Protein AF-A0A2D9LD55-F1 (afdb_monomer_lite)

Sequence (110 aa):
MRALAQYVMRGPLQAGGVAAVTTAVPLLFWIGAAVTGLVVLRLGIRQGLNIGLWALIPAIGWAVYGQDPTALAGLLQVMLMASIIRTTLSWERALLSGAFLAILTGLMLP

Foldseek 3Di:
DVVLLVQLVPDLCSLLVQLLVLLLDPVRLLVSLVSLLSCCQPVHLVSSVSSLVSNVVSLVVCVPVVVDNPSVLSSVLSSQLSNCCNVPVDPVVSVVSSVVSVVVVVVVRD

pLDDT: mean 94.48, std 4.5, range [65.44, 98.19]

Structure (mmCIF, N/CA/C/O backbone):
data_AF-A0A2D9LD55-F1
#
_entry.id   AF-A0A2D9LD55-F1
#
loop_
_atom_site.group_PDB
_atom_site.id
_atom_site.type_symbol
_atom_site.label_atom_id
_atom_site.label_alt_id
_atom_site.label_comp_id
_atom_site.label_asym_id
_atom_site.label_entity_id
_atom_site.label_seq_id
_atom_site.pdbx_PDB_ins_code
_atom_site.Cartn_x
_atom_site.Cartn_y
_atom_site.Cartn_z
_atom_site.occupancy
_atom_site.B_iso_or_equiv
_atom_site.auth_seq_id
_atom_site.auth_comp_id
_atom_site.auth_asym_id
_atom_site.auth_atom_id
_atom_site.pdbx_PDB_model_num
ATOM 1 N N . MET A 1 1 ? 11.524 6.071 12.555 1.00 76.00 1 MET A N 1
ATOM 2 C CA . MET A 1 1 ? 10.099 5.757 12.278 1.00 76.00 1 MET A CA 1
ATOM 3 C C . MET A 1 1 ? 9.100 6.827 12.729 1.00 76.00 1 MET A C 1
ATOM 5 O O . MET A 1 1 ? 8.256 7.200 11.925 1.00 76.00 1 MET A O 1
ATOM 9 N N . ARG A 1 2 ? 9.171 7.370 13.957 1.00 88.38 2 ARG A N 1
ATOM 10 C CA . ARG A 1 2 ? 8.183 8.357 14.454 1.00 88.38 2 ARG A CA 1
ATOM 11 C C . ARG A 1 2 ? 8.087 9.644 13.615 1.00 88.38 2 ARG A C 1
ATOM 13 O O . ARG A 1 2 ? 6.980 10.075 13.318 1.00 88.38 2 ARG A O 1
ATOM 20 N N . ALA A 1 3 ? 9.219 10.211 13.193 1.00 91.44 3 ALA A N 1
ATOM 21 C CA . ALA A 1 3 ? 9.249 11.442 12.393 1.00 91.44 3 ALA A CA 1
ATOM 22 C C . ALA A 1 3 ? 8.581 11.281 11.014 1.00 91.44 3 ALA A C 1
ATOM 24 O O . ALA A 1 3 ? 7.788 12.125 10.608 1.00 91.44 3 ALA A O 1
ATOM 25 N N . LEU A 1 4 ? 8.839 10.162 10.326 1.00 88.69 4 LEU A N 1
ATOM 26 C CA . LEU A 1 4 ? 8.217 9.855 9.034 1.00 88.69 4 LEU A CA 1
ATOM 27 C C . LEU A 1 4 ? 6.704 9.673 9.175 1.00 88.69 4 LEU A C 1
ATOM 29 O O . LEU A 1 4 ? 5.945 10.261 8.412 1.00 88.69 4 LEU A O 1
ATOM 33 N N . ALA A 1 5 ? 6.263 8.926 10.191 1.00 91.06 5 ALA A N 1
ATOM 34 C CA . ALA A 1 5 ? 4.840 8.755 10.468 1.00 91.06 5 ALA A CA 1
ATOM 35 C C . ALA A 1 5 ? 4.153 10.100 10.750 1.00 91.06 5 ALA A C 1
ATOM 37 O O . ALA A 1 5 ? 3.079 10.364 10.220 1.00 91.06 5 ALA A O 1
ATOM 38 N N . GLN A 1 6 ? 4.789 10.973 11.538 1.00 93.81 6 GLN A N 1
ATOM 39 C CA . GLN A 1 6 ? 4.278 12.319 11.794 1.00 93.81 6 GLN A CA 1
ATOM 40 C C . GLN A 1 6 ? 4.186 13.147 10.514 1.00 93.81 6 GLN A C 1
ATOM 42 O O . GLN A 1 6 ? 3.183 13.822 10.325 1.00 93.81 6 GLN A O 1
ATOM 47 N N . TYR A 1 7 ? 5.193 13.093 9.638 1.00 93.50 7 TYR A N 1
ATOM 48 C CA . TYR A 1 7 ? 5.198 13.835 8.378 1.00 93.50 7 TYR A CA 1
ATOM 49 C C . TYR A 1 7 ? 4.092 13.373 7.423 1.00 93.50 7 TYR A C 1
ATOM 51 O O . TYR A 1 7 ? 3.306 14.190 6.951 1.00 93.50 7 TYR A O 1
ATOM 59 N N . VAL A 1 8 ? 3.997 12.063 7.195 1.00 93.75 8 VAL A N 1
ATOM 60 C CA . VAL A 1 8 ? 2.976 11.433 6.345 1.00 93.75 8 VAL A CA 1
ATOM 61 C C . VAL A 1 8 ? 1.565 11.752 6.846 1.00 93.75 8 VAL A C 1
ATOM 63 O O . VAL A 1 8 ? 0.664 11.977 6.048 1.00 93.75 8 VAL A O 1
ATOM 66 N N . MET A 1 9 ? 1.367 11.838 8.163 1.00 96.06 9 MET A N 1
ATOM 67 C CA . MET A 1 9 ? 0.067 12.157 8.764 1.00 96.06 9 MET A CA 1
ATOM 68 C C . MET A 1 9 ? -0.304 13.647 8.733 1.00 96.06 9 MET A C 1
ATOM 70 O O . MET A 1 9 ? -1.398 13.992 9.169 1.00 96.06 9 MET A O 1
ATOM 74 N N . ARG A 1 10 ? 0.558 14.541 8.223 1.00 93.50 10 ARG A N 1
ATOM 75 C CA . ARG A 1 10 ? 0.226 15.976 8.096 1.00 93.50 10 ARG A CA 1
ATOM 76 C C . ARG A 1 10 ? -0.809 16.255 7.010 1.00 93.50 10 ARG A C 1
ATOM 78 O O . ARG A 1 10 ? -1.469 17.286 7.075 1.00 93.50 10 ARG A O 1
ATOM 85 N N . GLY A 1 11 ? -0.953 15.367 6.027 1.00 92.50 11 GLY A N 1
ATOM 86 C CA . GLY A 1 11 ? -1.942 15.531 4.970 1.00 92.50 11 GLY A CA 1
ATOM 87 C C . GLY A 1 11 ? -1.831 14.503 3.840 1.00 92.50 11 GLY A C 1
ATOM 88 O O . GLY A 1 11 ? -0.866 13.736 3.764 1.00 92.50 11 GLY A O 1
ATOM 89 N N . PRO A 1 12 ? -2.833 14.475 2.941 1.00 90.31 12 PRO A N 1
ATOM 90 C CA . PRO A 1 12 ? -2.917 13.486 1.868 1.00 90.31 12 PRO A CA 1
ATOM 91 C C . PRO A 1 12 ? -1.813 13.645 0.818 1.00 90.31 12 PRO A C 1
ATOM 93 O O . PRO A 1 12 ? -1.348 12.642 0.285 1.00 90.31 12 PRO A O 1
ATOM 96 N N . LEU A 1 13 ? -1.355 14.874 0.554 1.00 92.44 13 LEU A N 1
ATOM 97 C CA . LEU A 1 13 ? -0.269 15.136 -0.396 1.00 92.44 13 LEU A CA 1
ATOM 98 C C . LEU A 1 13 ? 1.076 14.615 0.121 1.00 92.44 13 LEU A C 1
ATOM 100 O O . LEU A 1 13 ? 1.833 14.020 -0.639 1.00 92.44 13 LEU A O 1
ATOM 104 N N . GLN A 1 14 ? 1.359 14.789 1.415 1.00 94.69 14 GLN A N 1
ATOM 105 C CA . GLN A 1 14 ? 2.577 14.272 2.040 1.00 94.69 14 GLN A CA 1
ATOM 106 C C . GLN A 1 14 ? 2.577 12.744 2.024 1.00 94.69 14 GLN A C 1
ATOM 108 O O . GLN A 1 14 ? 3.575 12.130 1.655 1.00 94.69 14 GLN A O 1
ATOM 113 N N . ALA A 1 15 ? 1.450 12.125 2.381 1.00 94.81 15 ALA A N 1
ATOM 114 C CA . ALA A 1 15 ? 1.320 10.676 2.357 1.00 94.81 15 ALA A CA 1
ATOM 115 C C . ALA A 1 15 ? 1.422 10.099 0.940 1.00 94.81 15 ALA A C 1
ATOM 117 O O . ALA A 1 15 ? 2.208 9.181 0.724 1.00 94.81 15 ALA A O 1
ATOM 118 N N . GLY A 1 16 ? 0.675 10.653 -0.020 1.00 94.69 16 GLY A N 1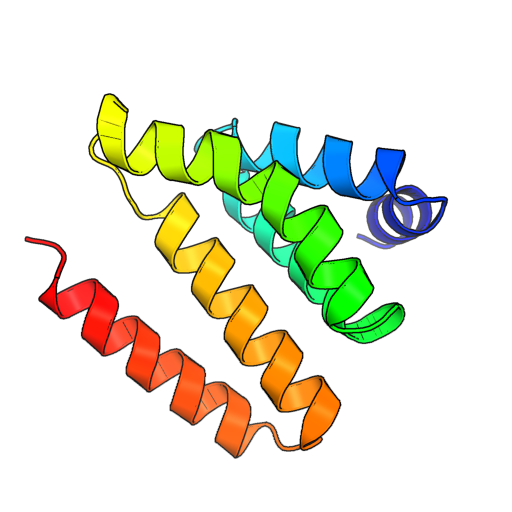
ATOM 119 C CA . GLY A 1 16 ? 0.694 10.217 -1.416 1.00 94.69 16 GLY A CA 1
ATOM 120 C C . GLY A 1 16 ? 2.061 10.411 -2.066 1.00 94.69 16 GLY A C 1
ATOM 121 O O . GLY A 1 16 ? 2.561 9.496 -2.709 1.00 94.69 16 GLY A O 1
ATOM 122 N N . GLY A 1 17 ? 2.711 11.554 -1.824 1.00 95.50 17 GLY A N 1
ATOM 123 C CA . GLY A 1 17 ? 4.053 11.838 -2.328 1.00 95.50 17 GLY A CA 1
ATOM 124 C C . GLY A 1 17 ? 5.102 10.872 -1.781 1.00 95.50 17 GLY A C 1
ATOM 125 O O . GLY A 1 17 ? 5.853 10.288 -2.556 1.00 95.50 17 GLY A O 1
ATOM 126 N N . VAL A 1 18 ? 5.127 10.635 -0.463 1.00 96.38 18 VAL A N 1
ATOM 127 C CA . VAL A 1 18 ? 6.050 9.650 0.128 1.00 96.38 18 VAL A CA 1
ATOM 128 C C . VAL A 1 18 ? 5.749 8.253 -0.403 1.00 96.38 18 VAL A C 1
ATOM 130 O O . VAL A 1 18 ? 6.682 7.544 -0.772 1.00 96.38 18 VAL A O 1
ATOM 133 N N . ALA A 1 19 ? 4.475 7.860 -0.476 1.00 96.62 19 ALA A N 1
ATOM 134 C CA . ALA A 1 19 ? 4.087 6.544 -0.964 1.00 96.62 19 ALA A CA 1
ATOM 135 C C . ALA A 1 19 ? 4.524 6.332 -2.421 1.00 96.62 19 ALA A C 1
ATOM 137 O O . ALA A 1 19 ? 5.217 5.364 -2.707 1.00 96.62 19 ALA A O 1
ATOM 138 N N . ALA A 1 20 ? 4.234 7.278 -3.316 1.00 96.62 20 ALA A N 1
ATOM 139 C CA . ALA A 1 20 ? 4.638 7.206 -4.717 1.00 96.62 20 ALA A CA 1
ATOM 140 C C . ALA A 1 20 ? 6.164 7.208 -4.890 1.00 96.62 20 ALA A C 1
ATOM 142 O O . ALA A 1 20 ? 6.704 6.336 -5.562 1.00 96.62 20 ALA A O 1
ATOM 143 N N . VAL A 1 21 ? 6.877 8.149 -4.262 1.00 97.06 21 VAL A N 1
ATOM 144 C CA . VAL A 1 21 ? 8.337 8.274 -4.422 1.00 97.06 21 VAL A CA 1
ATOM 145 C C . VAL A 1 21 ? 9.055 7.042 -3.882 1.00 97.06 21 VAL A C 1
ATOM 147 O O . VAL A 1 21 ? 9.956 6.521 -4.531 1.00 97.06 21 VAL A O 1
ATOM 150 N N . THR A 1 22 ? 8.652 6.539 -2.715 1.00 96.38 22 THR A N 1
ATOM 151 C CA . THR A 1 22 ? 9.293 5.348 -2.139 1.00 96.38 22 THR A CA 1
ATOM 152 C C . THR A 1 22 ? 8.937 4.074 -2.900 1.00 96.38 22 THR A C 1
ATOM 154 O O . THR A 1 22 ? 9.804 3.223 -3.053 1.00 96.38 22 THR A O 1
ATOM 157 N N . THR A 1 23 ? 7.729 3.959 -3.462 1.00 96.12 23 THR A N 1
ATOM 158 C CA . THR A 1 23 ? 7.371 2.857 -4.370 1.00 96.12 23 THR A CA 1
ATOM 159 C C . THR A 1 23 ? 8.065 2.935 -5.727 1.00 96.12 23 THR A C 1
ATOM 161 O O . THR A 1 23 ? 8.364 1.899 -6.311 1.00 96.12 23 THR A O 1
ATOM 164 N N . ALA A 1 24 ? 8.396 4.131 -6.213 1.00 94.31 24 ALA A N 1
ATOM 165 C CA . ALA A 1 24 ? 9.177 4.296 -7.435 1.00 94.31 24 ALA A CA 1
ATOM 166 C C . ALA A 1 24 ? 10.634 3.829 -7.284 1.00 94.31 24 ALA A C 1
ATOM 168 O O . ALA A 1 24 ? 11.242 3.434 -8.274 1.00 94.31 24 ALA A O 1
ATOM 169 N N . VAL A 1 25 ? 11.193 3.834 -6.070 1.00 94.31 25 VAL A N 1
ATOM 170 C CA . VAL A 1 25 ? 12.572 3.394 -5.818 1.00 94.31 25 VAL A CA 1
ATOM 171 C C . VAL A 1 25 ? 12.595 1.886 -5.495 1.00 94.31 25 VAL A C 1
ATOM 173 O O . VAL A 1 25 ? 12.025 1.491 -4.475 1.00 94.31 25 VAL A O 1
ATOM 176 N N . PRO A 1 26 ? 13.302 1.037 -6.276 1.00 84.81 26 PRO A N 1
ATOM 177 C CA . PRO A 1 26 ? 13.221 -0.429 -6.181 1.00 84.81 26 PRO A CA 1
ATOM 178 C C . PRO A 1 26 ? 13.461 -1.027 -4.798 1.00 84.81 26 PRO A C 1
ATOM 180 O O . PRO A 1 26 ? 12.838 -2.012 -4.440 1.00 84.81 26 PRO A O 1
ATOM 183 N N . LEU A 1 27 ? 14.353 -0.449 -3.993 1.00 91.62 27 LEU A N 1
ATOM 184 C CA . LEU A 1 27 ? 14.659 -0.968 -2.655 1.00 91.62 27 LEU A CA 1
ATOM 185 C C . LEU A 1 27 ? 13.796 -0.349 -1.548 1.00 91.62 27 LEU A C 1
ATOM 187 O O . LEU A 1 27 ? 13.897 -0.770 -0.398 1.00 91.62 27 LEU A O 1
ATOM 191 N N . LEU A 1 28 ? 12.968 0.656 -1.858 1.00 95.44 28 LEU A N 1
ATOM 192 C CA . LEU A 1 28 ? 12.175 1.406 -0.875 1.00 95.44 28 LEU A CA 1
ATOM 193 C C . LEU A 1 28 ? 10.668 1.158 -0.988 1.00 95.44 28 LEU A C 1
ATOM 195 O O . LEU A 1 28 ? 9.906 1.731 -0.207 1.00 95.44 28 LEU A O 1
ATOM 199 N N . PHE A 1 29 ? 10.218 0.287 -1.894 1.00 94.31 29 PHE A N 1
ATOM 200 C CA . PHE A 1 29 ? 8.788 0.064 -2.132 1.00 94.31 29 PHE A CA 1
ATOM 201 C C . PHE A 1 29 ? 7.996 -0.350 -0.891 1.00 94.31 29 PHE A C 1
ATOM 203 O O . PHE A 1 29 ? 6.834 0.032 -0.729 1.00 94.31 29 PHE A O 1
ATOM 210 N N . TRP A 1 30 ? 8.635 -1.085 0.017 1.00 95.06 30 TRP A N 1
ATOM 211 C CA . TRP A 1 30 ? 8.052 -1.513 1.283 1.00 95.06 30 TRP A CA 1
ATOM 212 C C . TRP A 1 30 ? 7.712 -0.324 2.194 1.00 95.06 30 TRP A C 1
ATOM 214 O O . TRP A 1 30 ? 6.764 -0.414 2.973 1.00 95.06 30 TRP A O 1
ATOM 224 N N . ILE A 1 31 ? 8.410 0.814 2.070 1.00 96.31 31 ILE A N 1
ATOM 225 C CA . ILE A 1 31 ? 8.061 2.053 2.780 1.00 96.31 31 ILE A CA 1
ATOM 226 C C . ILE A 1 31 ? 6.746 2.609 2.236 1.00 96.31 31 ILE A C 1
ATOM 228 O O . ILE A 1 31 ? 5.881 2.983 3.026 1.00 96.31 31 ILE A O 1
ATOM 232 N N . GLY A 1 32 ? 6.553 2.624 0.916 1.00 95.94 32 GLY A N 1
ATOM 233 C CA . GLY A 1 32 ? 5.312 3.109 0.308 1.00 95.94 32 GLY A CA 1
ATOM 234 C C . GLY A 1 32 ? 4.111 2.236 0.666 1.00 95.94 32 GLY A C 1
ATOM 235 O O . GLY A 1 32 ? 3.044 2.747 1.027 1.00 95.94 32 GLY A O 1
ATOM 236 N N . ALA A 1 33 ? 4.315 0.917 0.703 1.00 97.12 33 ALA A N 1
ATOM 237 C CA . ALA A 1 33 ? 3.335 -0.028 1.229 1.00 97.12 33 ALA A CA 1
ATOM 238 C C . ALA A 1 33 ? 3.030 0.234 2.715 1.00 97.12 33 ALA A C 1
ATOM 240 O O . ALA A 1 33 ? 1.864 0.35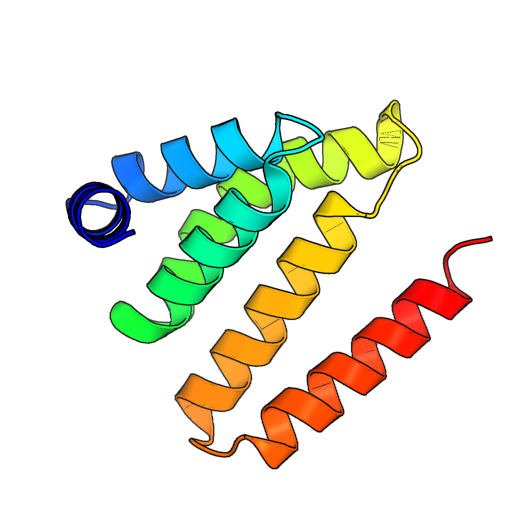7 3.092 1.00 97.12 33 ALA A O 1
ATOM 241 N N . ALA A 1 34 ? 4.055 0.407 3.556 1.00 96.69 34 ALA A N 1
ATOM 242 C CA . ALA A 1 34 ? 3.890 0.690 4.982 1.00 96.69 34 ALA A CA 1
ATOM 243 C C . ALA A 1 34 ? 3.179 2.026 5.248 1.00 96.69 34 ALA A C 1
ATOM 245 O O . ALA A 1 34 ? 2.337 2.103 6.141 1.00 96.69 34 ALA A O 1
ATOM 246 N N . VAL A 1 35 ? 3.475 3.069 4.467 1.00 97.19 35 VAL A N 1
ATOM 247 C CA . VAL A 1 35 ? 2.782 4.364 4.520 1.00 97.19 35 VAL A CA 1
ATOM 248 C C . VAL A 1 35 ? 1.306 4.189 4.191 1.00 97.19 35 VAL A C 1
ATOM 250 O O . VAL A 1 35 ? 0.452 4.641 4.954 1.00 97.19 35 VAL A O 1
ATOM 253 N N . THR A 1 36 ? 0.999 3.473 3.111 1.00 97.56 36 THR A N 1
ATOM 254 C CA . THR A 1 36 ? -0.381 3.187 2.707 1.00 97.56 36 THR A CA 1
ATOM 255 C C . THR A 1 36 ? -1.121 2.401 3.793 1.00 97.56 36 THR A C 1
ATOM 257 O O . THR A 1 36 ? -2.203 2.806 4.220 1.00 97.56 36 THR A O 1
ATOM 260 N N . GLY A 1 37 ? -0.513 1.337 4.326 1.00 97.44 37 GLY A N 1
ATOM 261 C CA . GLY A 1 37 ? -1.070 0.547 5.427 1.00 97.44 37 GLY A CA 1
ATOM 262 C C . GLY A 1 37 ? -1.285 1.368 6.699 1.00 97.44 37 GLY A C 1
ATOM 263 O O . GLY A 1 37 ? -2.345 1.298 7.317 1.00 97.44 37 GLY A O 1
ATOM 264 N N . LEU A 1 38 ? -0.329 2.221 7.070 1.00 97.25 38 LEU A N 1
ATOM 265 C CA . LEU A 1 38 ? -0.456 3.115 8.218 1.00 97.25 38 LEU A CA 1
ATOM 266 C C . LEU A 1 38 ? -1.644 4.075 8.050 1.00 97.25 38 LEU A C 1
ATOM 268 O O . LEU A 1 38 ? -2.396 4.294 9.000 1.00 97.25 38 LEU A O 1
ATOM 272 N N . VAL A 1 39 ? -1.839 4.632 6.856 1.00 97.75 39 VAL A N 1
ATOM 273 C CA . VAL A 1 39 ? -2.976 5.511 6.551 1.00 97.75 39 VAL A CA 1
ATOM 274 C C . VAL A 1 39 ? -4.286 4.730 6.606 1.00 97.75 39 VAL A C 1
ATOM 276 O O . VAL A 1 39 ? -5.228 5.209 7.239 1.00 97.75 39 VAL A O 1
ATOM 279 N N . VAL A 1 40 ? -4.345 3.513 6.049 1.00 97.94 40 VAL A N 1
ATOM 280 C CA . VAL A 1 40 ? -5.510 2.626 6.207 1.00 97.94 40 VAL A CA 1
ATOM 281 C C . VAL A 1 40 ? -5.836 2.455 7.690 1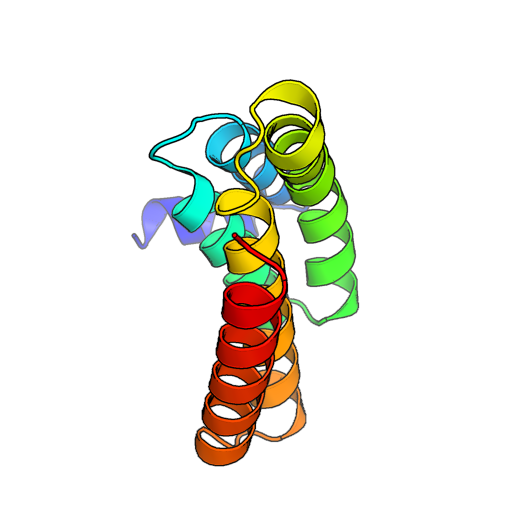.00 97.94 40 VAL A C 1
ATOM 283 O O . VAL A 1 40 ? -6.977 2.675 8.086 1.00 97.94 40 VAL A O 1
ATOM 286 N N . LEU A 1 41 ? -4.847 2.142 8.530 1.00 97.12 41 LEU A N 1
ATOM 287 C CA . LEU A 1 41 ? -5.019 1.880 9.965 1.00 97.12 41 LEU A CA 1
ATOM 288 C C . LEU A 1 41 ? -5.347 3.121 10.801 1.00 97.12 41 LEU A C 1
ATOM 290 O O . LEU A 1 41 ? -6.051 3.005 11.800 1.00 97.12 41 LEU A O 1
ATOM 294 N N . ARG A 1 42 ? -4.887 4.314 10.415 1.00 96.06 42 ARG A N 1
ATOM 295 C CA . ARG A 1 42 ? -5.087 5.548 11.199 1.00 96.06 42 ARG A CA 1
ATOM 296 C C . ARG A 1 42 ? -6.255 6.393 10.701 1.00 96.06 42 ARG A C 1
ATOM 298 O O . ARG A 1 42 ? -7.062 6.824 11.514 1.00 96.06 42 ARG A O 1
ATOM 305 N N . LEU A 1 43 ? -6.392 6.564 9.390 1.00 96.00 43 LEU A N 1
ATOM 306 C CA . LEU A 1 43 ? -7.332 7.507 8.771 1.00 96.00 43 LEU A CA 1
ATOM 307 C C . LEU A 1 43 ? -8.515 6.832 8.064 1.00 96.00 43 LEU A C 1
ATOM 309 O O . LEU A 1 43 ? -9.502 7.491 7.759 1.00 96.00 43 LEU A O 1
ATOM 313 N N . GLY A 1 44 ? -8.460 5.519 7.838 1.00 96.12 44 GLY A N 1
ATOM 314 C CA . GLY A 1 44 ? -9.558 4.757 7.244 1.00 96.12 44 GLY A CA 1
ATOM 315 C C . GLY A 1 44 ? -9.209 4.156 5.897 1.00 96.12 44 GLY A C 1
ATOM 316 O O . GLY A 1 44 ? -8.309 4.621 5.201 1.00 96.12 44 GLY A O 1
ATOM 317 N N . ILE A 1 45 ? -9.976 3.134 5.512 1.00 96.31 45 ILE A N 1
ATOM 318 C CA . ILE A 1 45 ? -9.792 2.426 4.239 1.00 96.31 45 ILE A CA 1
ATOM 319 C C . ILE A 1 45 ? -9.922 3.397 3.062 1.00 96.31 45 ILE A C 1
ATOM 321 O O . ILE A 1 45 ? -9.076 3.381 2.182 1.00 96.31 45 ILE A O 1
ATOM 325 N N . ARG A 1 46 ? -10.914 4.302 3.068 1.00 96.75 46 ARG A N 1
ATOM 326 C CA . ARG A 1 46 ? -11.092 5.293 1.988 1.00 96.75 46 ARG A CA 1
ATOM 327 C C . ARG A 1 46 ? -9.862 6.183 1.794 1.00 96.75 46 ARG A C 1
ATOM 329 O O . ARG A 1 46 ? -9.410 6.362 0.668 1.00 96.75 46 ARG A O 1
ATOM 336 N N . GLN A 1 47 ? -9.306 6.712 2.884 1.00 95.88 47 GLN A N 1
ATOM 337 C CA . GLN A 1 47 ? -8.116 7.563 2.818 1.00 95.88 47 GLN A CA 1
ATOM 338 C C . GLN A 1 47 ? -6.886 6.757 2.382 1.00 95.88 47 GLN A C 1
ATOM 340 O O . GLN A 1 47 ? -6.108 7.212 1.547 1.00 95.88 47 GLN A O 1
ATOM 345 N N . GLY A 1 48 ? -6.745 5.541 2.915 1.00 94.94 48 GLY A N 1
ATOM 346 C CA . GLY A 1 48 ? -5.696 4.601 2.540 1.00 94.94 48 GLY A CA 1
ATOM 347 C C . GLY A 1 48 ? -5.738 4.206 1.068 1.00 94.94 48 GLY A C 1
ATOM 348 O O . GLY A 1 48 ? -4.696 4.188 0.432 1.00 94.94 48 GLY A O 1
ATOM 349 N N . LEU A 1 49 ? -6.924 3.976 0.499 1.00 95.19 49 LEU A N 1
ATOM 350 C CA . LEU A 1 49 ? -7.097 3.706 -0.929 1.00 95.19 49 LEU A CA 1
ATOM 351 C C . LEU A 1 49 ? -6.674 4.905 -1.778 1.00 95.19 49 LEU A C 1
ATOM 353 O O . LEU A 1 49 ? -5.931 4.718 -2.731 1.00 95.19 49 LEU A O 1
ATOM 357 N N . ASN A 1 50 ? -7.072 6.128 -1.410 1.00 96.19 50 ASN A N 1
ATOM 358 C CA . 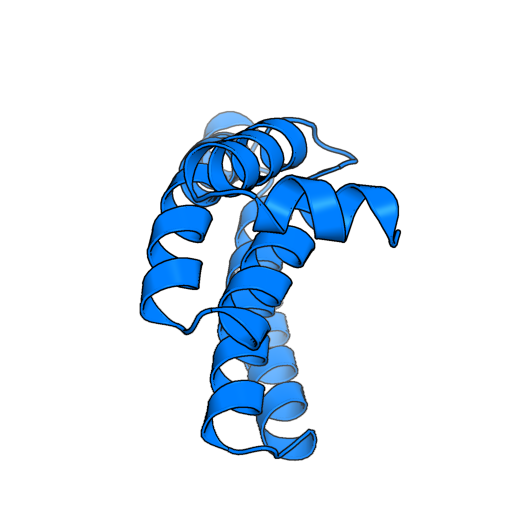ASN A 1 50 ? -6.664 7.339 -2.133 1.00 96.19 50 ASN A CA 1
ATOM 359 C C . ASN A 1 50 ? -5.129 7.477 -2.184 1.00 96.19 50 ASN A C 1
ATOM 361 O O . ASN A 1 50 ? -4.553 7.716 -3.239 1.00 96.19 50 ASN A O 1
ATOM 365 N N . ILE A 1 51 ? -4.446 7.235 -1.063 1.00 95.75 51 ILE A N 1
ATOM 366 C CA . ILE A 1 51 ? -2.974 7.253 -1.014 1.00 95.75 51 ILE A CA 1
ATOM 367 C C . ILE A 1 51 ? -2.362 6.048 -1.742 1.00 95.75 51 ILE A C 1
ATOM 369 O O . ILE A 1 51 ? -1.373 6.204 -2.455 1.00 95.75 51 ILE A O 1
ATOM 373 N N . GLY A 1 52 ? -2.980 4.872 -1.635 1.00 94.94 52 GLY A N 1
ATOM 374 C CA . GLY A 1 52 ? -2.577 3.664 -2.347 1.00 94.94 52 GLY A CA 1
ATOM 375 C C . GLY A 1 52 ? -2.637 3.816 -3.867 1.00 94.94 52 GLY A C 1
ATOM 376 O O . GLY A 1 52 ? -1.769 3.284 -4.545 1.00 94.94 52 GLY A O 1
ATOM 377 N N . LEU A 1 53 ? -3.579 4.599 -4.410 1.00 96.19 53 LEU A N 1
ATOM 378 C CA . LEU A 1 53 ? -3.642 4.907 -5.847 1.00 96.19 53 LEU A CA 1
ATOM 379 C C . LEU A 1 53 ? -2.364 5.590 -6.351 1.00 96.19 53 LEU A C 1
ATOM 381 O O . LEU A 1 53 ? -1.893 5.270 -7.438 1.00 96.19 53 LEU A O 1
ATOM 385 N N . TRP A 1 54 ? -1.760 6.471 -5.550 1.00 96.56 54 TRP A N 1
ATOM 386 C CA . TRP A 1 54 ? -0.493 7.115 -5.906 1.00 96.56 54 TRP A CA 1
ATOM 387 C C . TRP A 1 54 ? 0.689 6.145 -5.885 1.00 96.56 54 TRP A C 1
ATOM 389 O O . TRP A 1 54 ? 1.560 6.235 -6.745 1.00 96.56 54 TRP A O 1
ATOM 399 N N . ALA A 1 55 ? 0.713 5.201 -4.941 1.00 96.75 55 ALA A N 1
ATOM 400 C CA . ALA A 1 55 ? 1.733 4.153 -4.883 1.00 96.75 55 ALA A CA 1
ATOM 401 C C . ALA A 1 55 ? 1.540 3.072 -5.961 1.00 96.75 55 ALA A C 1
ATOM 403 O O . ALA A 1 55 ? 2.511 2.476 -6.422 1.00 96.75 55 ALA A O 1
ATOM 404 N N . LEU A 1 56 ? 0.301 2.840 -6.406 1.00 96.75 56 LEU A N 1
ATOM 405 C CA . LEU A 1 56 ? -0.009 1.875 -7.459 1.00 96.75 56 LEU A CA 1
ATOM 406 C C . LEU A 1 56 ? 0.608 2.264 -8.803 1.00 96.75 56 LEU A C 1
ATOM 408 O O . LEU A 1 56 ? 1.042 1.379 -9.529 1.00 96.75 56 LEU A O 1
ATOM 412 N N . ILE A 1 57 ? 0.695 3.558 -9.123 1.00 96.75 57 ILE A N 1
ATOM 413 C CA . ILE A 1 57 ? 1.260 4.037 -10.395 1.00 96.75 57 ILE A CA 1
ATOM 414 C C . ILE A 1 57 ? 2.692 3.504 -10.621 1.00 96.75 57 ILE A C 1
ATOM 416 O O . ILE A 1 57 ? 2.906 2.793 -11.605 1.00 96.75 57 ILE A O 1
ATOM 420 N N . PRO A 1 58 ? 3.678 3.772 -9.739 1.00 96.25 58 PRO A N 1
ATOM 421 C CA . PRO A 1 58 ? 5.021 3.220 -9.897 1.00 96.25 58 PRO A CA 1
ATOM 422 C C . PRO A 1 58 ? 5.071 1.701 -9.708 1.00 96.25 58 PRO A C 1
ATOM 424 O O . PRO A 1 58 ? 5.861 1.048 -10.381 1.00 96.25 58 PRO A O 1
ATOM 427 N N . ALA A 1 59 ? 4.229 1.119 -8.847 1.00 96.19 59 ALA A N 1
ATOM 428 C CA . ALA A 1 59 ? 4.191 -0.333 -8.660 1.00 96.19 59 ALA A CA 1
ATOM 429 C C . ALA A 1 59 ? 3.786 -1.077 -9.945 1.00 96.19 59 ALA A C 1
ATOM 431 O O . ALA A 1 59 ? 4.404 -2.076 -10.307 1.00 96.19 59 ALA A O 1
ATOM 432 N N . ILE A 1 60 ? 2.775 -0.568 -10.657 1.00 96.31 60 ILE A N 1
ATOM 433 C CA . ILE A 1 60 ? 2.366 -1.074 -11.972 1.00 96.31 60 ILE A CA 1
ATOM 434 C C . ILE A 1 60 ? 3.467 -0.805 -13.002 1.00 96.31 60 ILE A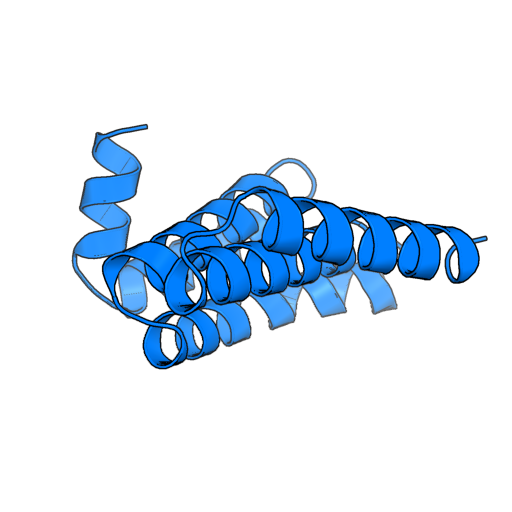 C 1
ATOM 436 O O . ILE A 1 60 ? 3.749 -1.669 -13.828 1.00 96.31 60 ILE A O 1
ATOM 440 N N . GLY A 1 61 ? 4.128 0.355 -12.928 1.00 95.94 61 GLY A N 1
ATOM 441 C CA . GLY A 1 61 ? 5.287 0.668 -13.763 1.00 95.94 61 GLY A CA 1
ATOM 442 C C . GLY A 1 61 ? 6.385 -0.397 -13.667 1.00 95.94 61 GLY A C 1
ATOM 443 O O . GLY A 1 61 ? 6.841 -0.896 -14.694 1.00 95.94 61 GLY A O 1
ATOM 444 N N . TRP A 1 62 ? 6.750 -0.812 -12.452 1.00 94.88 62 TRP A N 1
ATOM 445 C CA . TRP A 1 62 ? 7.712 -1.898 -12.228 1.00 94.88 62 TRP A CA 1
ATOM 446 C C . TRP A 1 62 ? 7.207 -3.254 -12.720 1.00 94.88 62 TRP A C 1
ATOM 448 O O . TRP A 1 62 ? 7.948 -3.964 -13.395 1.00 94.88 62 TRP A O 1
ATOM 458 N N . ALA A 1 63 ? 5.938 -3.581 -12.471 1.00 93.69 63 ALA A N 1
ATOM 459 C CA . ALA A 1 63 ? 5.360 -4.846 -12.915 1.00 93.69 63 ALA A CA 1
ATOM 460 C C . ALA A 1 63 ? 5.355 -4.991 -14.448 1.00 93.69 63 ALA A C 1
ATOM 462 O O . ALA A 1 63 ? 5.654 -6.062 -14.966 1.00 93.69 63 ALA A O 1
ATOM 463 N N . VAL A 1 64 ? 5.024 -3.917 -15.174 1.00 94.75 64 VAL A N 1
ATOM 464 C CA . VAL A 1 64 ? 4.879 -3.942 -16.638 1.00 94.75 64 VAL A CA 1
ATOM 465 C C . VAL A 1 64 ? 6.208 -3.701 -17.350 1.00 94.75 64 VAL A C 1
ATOM 467 O O . VAL A 1 64 ? 6.557 -4.453 -18.256 1.00 94.75 64 VAL A O 1
ATOM 470 N N . TYR A 1 65 ? 6.953 -2.662 -16.963 1.00 93.62 65 TYR A N 1
ATOM 471 C CA . TYR A 1 65 ? 8.182 -2.261 -17.658 1.00 93.62 65 TYR A CA 1
ATOM 472 C C . TYR A 1 65 ? 9.441 -2.870 -17.045 1.00 93.62 65 TYR A C 1
ATOM 474 O O . TYR A 1 65 ? 10.376 -3.191 -17.770 1.00 93.62 65 TYR A O 1
ATOM 482 N N . GLY A 1 66 ? 9.472 -3.026 -15.721 1.00 89.31 66 GLY A N 1
ATOM 483 C CA . GLY A 1 66 ? 10.583 -3.668 -15.015 1.00 89.31 66 GLY A CA 1
ATOM 484 C C . GLY A 1 66 ? 10.485 -5.191 -14.969 1.00 89.31 66 GLY A C 1
ATOM 485 O O . GLY A 1 66 ? 11.425 -5.829 -14.509 1.00 89.31 66 GLY A O 1
ATOM 486 N N . GLN A 1 67 ? 9.355 -5.758 -15.415 1.00 90.12 67 GLN A N 1
ATOM 487 C CA . GLN A 1 67 ? 9.015 -7.179 -15.285 1.00 90.12 67 GLN A CA 1
ATOM 488 C C . GLN A 1 67 ? 9.133 -7.698 -13.838 1.00 90.12 67 GLN A C 1
ATOM 490 O O . GLN A 1 67 ? 9.319 -8.890 -13.612 1.00 90.12 67 GLN A O 1
ATOM 495 N N . ASP A 1 68 ? 9.005 -6.798 -12.859 1.00 90.62 68 ASP A N 1
ATOM 496 C CA . ASP A 1 68 ? 9.126 -7.088 -11.433 1.00 90.62 68 ASP A CA 1
ATOM 497 C C . ASP A 1 68 ? 7.851 -6.633 -10.703 1.00 90.62 68 ASP A C 1
ATOM 499 O O . ASP A 1 68 ? 7.680 -5.447 -10.395 1.00 90.62 68 ASP A O 1
ATOM 503 N N . PRO A 1 69 ? 6.918 -7.554 -10.409 1.00 92.31 69 PRO A N 1
ATOM 504 C CA . PRO A 1 69 ? 5.683 -7.222 -9.715 1.00 92.31 69 PRO A CA 1
ATOM 505 C C . PRO A 1 69 ? 5.822 -7.258 -8.188 1.00 92.31 69 PRO A C 1
ATOM 507 O O . PRO A 1 69 ? 4.810 -7.144 -7.496 1.00 92.31 69 PRO A O 1
ATOM 510 N N . THR A 1 70 ? 7.033 -7.370 -7.630 1.00 93.06 70 THR A N 1
ATOM 511 C CA . THR A 1 70 ? 7.261 -7.433 -6.175 1.00 93.06 70 THR A CA 1
ATOM 512 C C . THR A 1 70 ? 6.675 -6.220 -5.453 1.00 93.06 70 THR A C 1
ATOM 514 O O . THR A 1 70 ? 5.988 -6.361 -4.436 1.00 93.06 70 THR A O 1
ATOM 517 N N . ALA A 1 71 ? 6.871 -5.017 -6.005 1.00 94.94 71 ALA A N 1
ATOM 518 C CA . ALA A 1 71 ? 6.326 -3.785 -5.438 1.00 94.94 71 ALA A CA 1
ATOM 519 C C . ALA A 1 71 ? 4.788 -3.772 -5.432 1.00 94.94 71 ALA A C 1
ATOM 521 O O . ALA A 1 71 ? 4.170 -3.342 -4.454 1.00 94.94 71 ALA A O 1
ATOM 522 N N . LEU A 1 72 ? 4.174 -4.276 -6.506 1.00 95.56 72 LEU A N 1
ATOM 523 C CA . LEU A 1 72 ? 2.724 -4.373 -6.652 1.00 95.56 72 LEU A CA 1
ATOM 524 C C . LEU A 1 72 ? 2.137 -5.400 -5.681 1.00 95.56 72 LEU A C 1
ATOM 526 O O . LEU A 1 72 ? 1.199 -5.082 -4.949 1.00 95.56 72 LEU A O 1
ATOM 530 N N . ALA A 1 73 ? 2.721 -6.598 -5.628 1.00 95.06 73 ALA A N 1
ATOM 531 C CA . ALA A 1 73 ? 2.314 -7.662 -4.719 1.00 95.06 73 ALA A CA 1
ATOM 532 C C . ALA A 1 73 ? 2.394 -7.202 -3.256 1.00 95.06 73 ALA A C 1
ATOM 534 O O . ALA A 1 73 ? 1.412 -7.307 -2.520 1.00 95.06 73 ALA A O 1
ATOM 535 N N . GLY A 1 74 ? 3.520 -6.602 -2.856 1.00 95.62 74 GLY A N 1
ATOM 536 C CA . GLY A 1 74 ? 3.716 -6.096 -1.498 1.00 95.62 74 GLY A CA 1
ATOM 537 C C . GLY A 1 74 ? 2.726 -4.991 -1.120 1.00 95.62 74 GLY A C 1
ATOM 538 O O . GLY A 1 74 ? 2.153 -5.018 -0.029 1.00 95.62 74 GLY A O 1
ATOM 539 N N . LEU A 1 75 ? 2.470 -4.038 -2.022 1.00 97.06 75 LEU A N 1
ATOM 540 C CA . LEU A 1 75 ? 1.497 -2.969 -1.786 1.00 97.06 75 LEU A CA 1
ATOM 541 C C . LEU A 1 75 ? 0.081 -3.529 -1.582 1.00 97.06 75 LEU A C 1
ATOM 543 O O . LEU A 1 75 ? -0.574 -3.190 -0.594 1.00 97.06 75 LEU A O 1
ATOM 547 N N . LEU A 1 76 ? -0.370 -4.417 -2.475 1.00 96.88 76 LEU A N 1
ATOM 548 C CA . LEU A 1 76 ? -1.690 -5.048 -2.386 1.00 96.88 76 LEU A CA 1
ATOM 549 C C . LEU A 1 76 ? -1.834 -5.888 -1.114 1.00 96.88 76 LEU A C 1
ATOM 551 O O . LEU A 1 76 ? -2.867 -5.820 -0.445 1.00 96.88 76 LEU A O 1
ATOM 555 N N . GLN A 1 77 ? -0.787 -6.620 -0.734 1.00 96.75 77 GLN A N 1
ATOM 556 C CA . GLN A 1 77 ? -0.778 -7.432 0.476 1.00 96.75 77 GLN A CA 1
ATOM 557 C C . GLN A 1 77 ? -0.909 -6.581 1.740 1.00 96.75 77 GLN A C 1
ATOM 559 O O . GLN A 1 77 ? -1.760 -6.866 2.586 1.00 96.75 77 GLN A O 1
ATOM 564 N N . VAL A 1 78 ? -0.149 -5.485 1.851 1.00 97.62 78 VAL A N 1
ATOM 565 C CA . VAL A 1 78 ? -0.276 -4.571 2.995 1.00 97.62 78 VAL A CA 1
ATOM 566 C C . VAL A 1 78 ? -1.656 -3.914 3.023 1.00 97.62 78 VAL A C 1
ATOM 568 O O . VAL A 1 78 ? -2.264 -3.829 4.090 1.00 97.62 78 VAL A O 1
ATOM 571 N N . MET A 1 79 ? -2.184 -3.479 1.876 1.00 97.44 79 MET A N 1
ATOM 572 C CA . MET A 1 79 ? -3.516 -2.869 1.799 1.00 97.44 79 MET A CA 1
ATOM 573 C C . MET A 1 79 ? -4.624 -3.834 2.234 1.00 97.44 79 MET A C 1
ATOM 575 O O . MET A 1 79 ? -5.509 -3.436 3.000 1.00 97.44 79 MET A O 1
ATOM 579 N N . LEU A 1 80 ? -4.561 -5.095 1.799 1.00 97.62 80 LEU A N 1
ATOM 580 C CA . LEU A 1 80 ? -5.503 -6.144 2.187 1.00 97.62 80 LEU A CA 1
ATOM 581 C C . LEU A 1 80 ? -5.451 -6.396 3.699 1.00 97.62 80 LEU A C 1
ATOM 583 O O . LEU A 1 80 ? -6.465 -6.262 4.390 1.00 97.62 80 LEU A O 1
ATOM 587 N N . MET A 1 81 ? -4.261 -6.690 4.228 1.00 98.19 81 MET A N 1
ATOM 588 C CA . MET A 1 81 ? -4.081 -7.022 5.642 1.00 98.19 81 MET A CA 1
ATOM 589 C C . MET A 1 81 ? -4.448 -5.849 6.557 1.00 98.19 81 MET A C 1
ATOM 591 O O . MET A 1 81 ? -5.144 -6.041 7.555 1.00 98.19 81 MET A O 1
ATOM 595 N N . ALA A 1 82 ? -4.04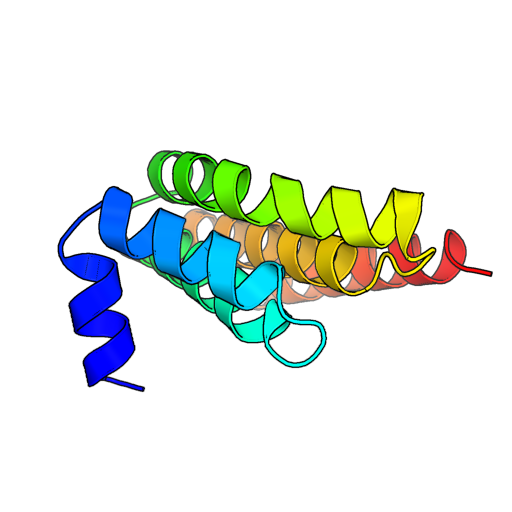4 -4.623 6.204 1.00 97.94 82 ALA A N 1
ATOM 596 C CA . ALA A 1 82 ? -4.378 -3.419 6.962 1.00 97.94 82 ALA A CA 1
ATOM 597 C C . ALA A 1 82 ? -5.892 -3.150 6.979 1.00 97.94 82 ALA A C 1
ATOM 599 O O . ALA A 1 82 ? -6.440 -2.726 7.999 1.00 97.94 82 ALA A O 1
ATOM 600 N N . SER A 1 83 ? -6.585 -3.422 5.871 1.00 97.88 83 SER A N 1
ATOM 601 C CA . SER A 1 83 ? -8.040 -3.257 5.787 1.00 97.88 83 SER A CA 1
ATOM 602 C C . SER A 1 83 ? -8.776 -4.299 6.631 1.00 97.88 83 SER A C 1
ATOM 604 O O . SER A 1 83 ? -9.728 -3.963 7.341 1.00 97.88 83 SER A O 1
ATOM 606 N N . ILE A 1 84 ? -8.313 -5.551 6.616 1.00 97.88 84 ILE A N 1
ATOM 607 C CA . ILE A 1 84 ? -8.917 -6.644 7.387 1.00 97.88 84 ILE A CA 1
ATOM 608 C C . ILE A 1 84 ? -8.690 -6.452 8.879 1.00 97.88 84 ILE A C 1
ATOM 610 O O . ILE A 1 84 ? -9.645 -6.533 9.652 1.00 97.88 84 ILE A O 1
ATOM 614 N N . ILE A 1 85 ? -7.467 -6.138 9.308 1.00 97.94 85 ILE A N 1
ATOM 615 C CA . ILE A 1 85 ? -7.215 -5.940 10.736 1.00 97.94 85 ILE A CA 1
ATOM 616 C C . ILE A 1 85 ? -7.959 -4.710 11.267 1.00 97.94 85 ILE A C 1
ATOM 618 O O . ILE A 1 85 ? -8.477 -4.746 12.376 1.00 97.94 85 ILE A O 1
ATOM 622 N N . ARG A 1 86 ? -8.114 -3.647 10.463 1.00 96.69 86 ARG A N 1
ATOM 623 C CA . ARG A 1 86 ? -8.900 -2.471 10.861 1.00 96.69 86 ARG A CA 1
ATOM 624 C C . ARG A 1 86 ? -10.381 -2.786 11.068 1.00 96.69 86 ARG A C 1
ATOM 626 O O . ARG A 1 86 ? -11.003 -2.193 11.942 1.00 96.69 86 ARG A O 1
ATOM 633 N N . THR A 1 87 ? -10.955 -3.645 10.230 1.00 97.12 87 THR A N 1
ATOM 634 C CA . THR A 1 87 ? -12.401 -3.927 10.233 1.00 97.12 87 THR A CA 1
ATOM 635 C C . THR A 1 87 ? -12.781 -5.058 11.171 1.00 97.12 87 THR A C 1
ATOM 637 O O . THR A 1 87 ? -13.857 -5.028 11.756 1.00 97.12 87 THR A O 1
ATOM 640 N N . THR A 1 88 ? -11.905 -6.047 11.329 1.00 96.69 88 THR A N 1
ATOM 641 C CA . THR A 1 88 ? -12.185 -7.252 12.115 1.00 96.69 88 THR A CA 1
ATOM 642 C C . THR A 1 88 ? -11.483 -7.271 13.468 1.00 96.69 88 THR A C 1
ATOM 644 O O . THR A 1 88 ? -11.860 -8.077 14.312 1.00 96.69 88 THR A O 1
ATOM 647 N N . LEU A 1 89 ? -10.447 -6.442 13.665 1.00 95.94 89 LEU A N 1
ATOM 648 C CA . LEU A 1 89 ? -9.538 -6.467 14.824 1.00 95.94 89 LEU A CA 1
ATOM 649 C C . LEU A 1 89 ? -8.911 -7.850 15.096 1.00 95.94 89 LEU A C 1
ATOM 651 O O . LEU A 1 89 ? -8.372 -8.092 16.173 1.00 95.94 89 LEU A O 1
ATOM 655 N N . SER A 1 90 ? -8.949 -8.755 14.113 1.00 96.94 90 SER A N 1
ATOM 656 C CA . SER A 1 90 ? -8.429 -10.115 14.210 1.00 96.94 90 SER A CA 1
ATOM 657 C C . SER A 1 90 ? -7.129 -10.236 13.425 1.00 96.94 90 SER A C 1
ATOM 659 O O . SER A 1 90 ? -7.100 -10.091 12.199 1.00 96.94 90 SER A O 1
ATOM 661 N N . TRP A 1 91 ? -6.047 -10.545 14.139 1.00 96.44 91 TRP A N 1
ATOM 662 C CA . TRP A 1 91 ? -4.759 -10.873 13.530 1.00 96.44 91 TRP A CA 1
ATOM 663 C C . TRP A 1 91 ? -4.818 -12.160 12.713 1.00 96.44 91 TRP A C 1
ATOM 665 O O . TRP A 1 91 ? -4.203 -12.229 11.656 1.00 96.44 91 TRP A O 1
ATOM 675 N N . GLU A 1 92 ? -5.598 -13.143 13.160 1.00 97.75 92 GLU A N 1
ATOM 676 C CA . GLU A 1 92 ? -5.777 -14.412 12.457 1.00 97.75 92 GLU A CA 1
ATOM 677 C C . GLU A 1 92 ? -6.331 -14.185 11.047 1.00 97.75 92 GLU A C 1
ATOM 679 O O . GLU A 1 92 ? -5.715 -14.596 10.068 1.00 97.75 92 GLU A O 1
ATOM 684 N N . ARG A 1 93 ? -7.436 -13.437 10.916 1.00 96.38 93 ARG A N 1
ATOM 685 C CA . ARG A 1 93 ? -8.032 -13.133 9.603 1.00 96.38 93 ARG A CA 1
ATOM 686 C C . ARG A 1 93 ? -7.076 -12.350 8.707 1.00 96.38 93 ARG A C 1
ATOM 688 O O . ARG A 1 93 ? -7.000 -12.623 7.510 1.00 96.38 93 ARG A O 1
ATOM 695 N N . ALA A 1 94 ? -6.336 -11.398 9.276 1.00 97.06 94 ALA A N 1
ATOM 696 C CA . ALA A 1 94 ? -5.348 -10.628 8.529 1.00 97.06 94 ALA A CA 1
ATOM 697 C C . ALA A 1 94 ? -4.217 -11.528 8.007 1.00 97.06 94 ALA A C 1
ATOM 699 O O . ALA A 1 94 ? -3.910 -11.488 6.819 1.00 97.06 94 ALA A O 1
ATOM 700 N N . LEU A 1 95 ? -3.649 -12.390 8.852 1.00 96.88 95 LEU A N 1
ATOM 701 C CA . LEU A 1 95 ? -2.579 -13.312 8.470 1.00 96.88 95 LEU A CA 1
ATOM 702 C C . LEU A 1 95 ? -3.052 -14.364 7.462 1.00 96.88 95 LEU A C 1
ATOM 704 O O . LEU A 1 95 ? -2.365 -14.581 6.469 1.00 96.88 95 LEU A O 1
ATOM 708 N N . LEU A 1 96 ? -4.239 -14.949 7.650 1.00 97.75 96 LEU A N 1
ATOM 709 C CA . LEU A 1 96 ? -4.823 -15.902 6.700 1.00 97.75 96 LEU A CA 1
ATOM 710 C C . LEU A 1 96 ? -5.045 -15.262 5.325 1.00 97.75 96 LEU A C 1
ATOM 712 O O . LEU A 1 96 ? -4.675 -15.843 4.309 1.00 97.75 96 LEU A O 1
ATOM 716 N N . SER A 1 97 ? -5.586 -14.041 5.281 1.00 96.44 97 SER A N 1
ATOM 717 C CA . SER A 1 97 ? -5.768 -13.311 4.020 1.00 96.44 97 SER A CA 1
ATOM 718 C C . SER A 1 97 ? -4.442 -12.945 3.346 1.00 96.44 97 SER A C 1
ATOM 720 O O . SER A 1 97 ? -4.322 -13.035 2.125 1.00 96.44 97 SER A O 1
ATOM 722 N N . GLY A 1 98 ? -3.433 -12.573 4.140 1.00 95.62 98 GLY A N 1
ATOM 723 C CA . GLY A 1 98 ? -2.096 -12.255 3.658 1.00 95.62 98 GLY A CA 1
ATOM 724 C C . GLY A 1 98 ? -1.383 -13.482 3.102 1.00 95.62 98 GLY A C 1
ATOM 725 O O . GLY A 1 98 ? -0.769 -13.384 2.045 1.00 95.62 98 GLY A O 1
ATOM 726 N N . ALA A 1 99 ? -1.502 -14.631 3.774 1.00 96.50 99 ALA A N 1
ATOM 727 C CA . ALA A 1 99 ? -0.970 -15.910 3.316 1.00 96.50 99 ALA A CA 1
ATOM 728 C C . ALA A 1 99 ? -1.665 -16.377 2.032 1.00 96.50 99 ALA A C 1
ATOM 730 O O . ALA A 1 99 ? -0.993 -16.759 1.079 1.00 96.50 99 ALA A O 1
ATOM 731 N N . PHE A 1 100 ? -2.995 -16.277 1.972 1.00 96.06 100 PHE A N 1
ATOM 732 C CA . PHE A 1 100 ? -3.763 -16.586 0.768 1.00 96.06 100 PHE A CA 1
ATOM 733 C C . PHE A 1 100 ? -3.301 -15.747 -0.428 1.00 96.06 100 PHE A C 1
ATOM 735 O O . PHE A 1 100 ? -2.993 -16.300 -1.482 1.00 96.06 100 PHE A O 1
ATOM 742 N N . LEU A 1 101 ? -3.185 -14.424 -0.258 1.00 94.62 101 LEU A N 1
ATOM 743 C CA . LEU A 1 101 ? -2.721 -13.557 -1.338 1.00 94.62 101 LEU A CA 1
ATOM 744 C C . LEU A 1 101 ? -1.259 -13.841 -1.714 1.00 94.62 101 LEU A C 1
ATOM 746 O O . LEU A 1 101 ? -0.954 -13.845 -2.899 1.00 94.62 101 LEU A O 1
ATOM 750 N N . ALA A 1 102 ? -0.387 -14.137 -0.742 1.00 93.75 102 ALA A N 1
ATOM 751 C CA . ALA A 1 102 ? 1.007 -14.509 -0.998 1.00 93.75 102 ALA A CA 1
ATOM 752 C C . ALA A 1 102 ? 1.118 -15.767 -1.868 1.00 93.75 102 ALA A C 1
ATOM 754 O O . ALA A 1 102 ? 1.889 -15.791 -2.827 1.00 93.75 102 ALA A O 1
ATOM 755 N N . ILE A 1 103 ? 0.325 -16.797 -1.552 1.00 95.06 103 ILE A N 1
ATOM 756 C CA . ILE A 1 103 ? 0.263 -18.038 -2.329 1.00 95.06 103 ILE A CA 1
ATOM 757 C C . ILE A 1 103 ? -0.218 -17.731 -3.747 1.00 95.06 103 ILE A C 1
ATOM 759 O O . ILE A 1 103 ? 0.431 -18.137 -4.704 1.00 95.06 103 ILE A O 1
ATOM 763 N N . LEU A 1 104 ? -1.303 -16.964 -3.900 1.00 93.06 104 LEU A N 1
ATOM 764 C CA . LEU A 1 104 ? -1.798 -16.569 -5.222 1.00 93.06 104 LEU A CA 1
ATOM 765 C C . LEU A 1 104 ? -0.740 -15.822 -6.038 1.00 93.06 104 LEU A C 1
ATOM 767 O O . LEU A 1 104 ? -0.540 -16.138 -7.207 1.00 93.06 104 LEU A O 1
ATOM 771 N N . THR A 1 105 ? -0.043 -14.859 -5.431 1.00 90.25 105 THR A N 1
ATOM 772 C CA . THR A 1 105 ? 1.021 -14.121 -6.119 1.00 90.25 105 THR A CA 1
ATOM 773 C C . THR A 1 105 ? 2.193 -15.022 -6.489 1.00 90.25 105 THR A C 1
ATOM 775 O O . THR A 1 105 ? 2.692 -14.910 -7.600 1.00 90.25 105 THR A O 1
ATOM 778 N N . GLY A 1 106 ? 2.590 -15.949 -5.611 1.00 89.00 106 GLY A N 1
ATOM 779 C CA . GLY A 1 106 ? 3.666 -16.904 -5.882 1.00 89.00 106 GLY A CA 1
ATOM 780 C C . GLY A 1 106 ? 3.317 -17.941 -6.951 1.00 89.00 106 GLY A C 1
ATOM 781 O O . GLY A 1 106 ? 4.217 -18.451 -7.597 1.00 89.00 106 GLY A O 1
ATOM 782 N N . LEU A 1 107 ? 2.030 -18.236 -7.165 1.00 90.38 107 LEU A N 1
ATOM 783 C CA . LEU A 1 107 ? 1.565 -19.110 -8.251 1.00 90.38 107 LEU A CA 1
ATOM 784 C C . LEU A 1 107 ? 1.431 -18.381 -9.598 1.00 90.38 107 LEU A C 1
ATOM 786 O O . LEU A 1 107 ? 1.490 -19.017 -10.645 1.00 90.38 107 LEU A O 1
ATOM 790 N N . MET A 1 108 ? 1.183 -17.069 -9.578 1.00 86.06 108 MET A N 1
ATOM 791 C CA . MET A 1 108 ? 1.083 -16.235 -10.786 1.00 86.06 108 MET A CA 1
ATOM 792 C C . MET A 1 108 ? 2.458 -15.809 -11.315 1.00 86.06 108 MET A C 1
ATOM 794 O O . MET A 1 108 ? 2.589 -15.484 -12.494 1.00 86.06 108 MET A O 1
ATOM 798 N N . LEU A 1 109 ? 3.455 -15.759 -10.432 1.00 78.38 109 LEU A N 1
ATOM 799 C CA . LEU A 1 109 ? 4.836 -15.424 -10.747 1.00 78.38 109 LEU A CA 1
ATOM 800 C C . LEU A 1 109 ? 5.598 -16.686 -11.188 1.00 78.38 109 LEU A C 1
ATOM 802 O O . LEU A 1 109 ? 5.498 -17.692 -10.489 1.00 78.38 109 LEU A O 1
ATOM 806 N N . PRO A 1 110 ? 6.302 -16.657 -12.337 1.00 65.44 110 PRO A N 1
ATOM 807 C CA . PRO A 1 110 ? 7.093 -17.789 -12.821 1.00 65.44 110 PRO A CA 1
ATOM 808 C C . PRO A 1 110 ? 8.304 -18.107 -11.936 1.00 65.44 110 PRO A C 1
ATOM 810 O O . PRO A 1 110 ? 8.815 -17.186 -11.256 1.00 65.44 110 PRO A O 1
#

Secondary structure (DSSP, 8-state):
-HHHHHHHTT-HHHHHHHHHHHHHSTTTHHHHHHHHHHHHHHH-HHHHHHHHHHHHHHHHHHHHHSS--HHHHHHHHHHHHHHHHHHH--HHHHHHHHHHHHHHHHHH--

Radius of gyration: 13.43 Å; chains: 1; bounding box: 27×35×32 Å